Protein AF-A0AA39ETU3-F1 (afdb_monomer_lite)

pLDDT: mean 94.1, std 7.62, range [50.38, 98.38]

Organism: NCBI:txid144406

Sequence (137 aa):
ENREKRERAELKLNEQKERQTKITEEIGLLELKLDATVIVRDKMKRYVNDYKKNVVSRIKSTAADKNLELTQIKLSCWNLYQQICKRKGIPLEFSKDDIENQLVYTKRTITELKRIVKVAKKQAMKEKKSTRRLSVI

Secondary structure (DSSP, 8-state):
-HHHHHHHHHHHHHHHHHHHHHHHHHHHHHHHHHHHHHHHHHHHHHHHHHHIIIIIHHHHHHHHHHHHHHHHHHHHHHHHHHHHHHHHT----S-TT-HHHHHHHHHHHHHHHHHHHHHHHHHHHHHHHHHHHHT--

Radius of gyration: 44.76 Å; chains: 1; bounding box: 72×22×146 Å

Structure (mmCIF, N/CA/C/O backbone):
data_AF-A0AA39ETU3-F1
#
_entry.id   AF-A0AA39ETU3-F1
#
loop_
_atom_site.group_PDB
_atom_site.id
_atom_site.type_symbol
_atom_site.label_atom_id
_atom_site.label_alt_id
_atom_site.label_comp_id
_atom_site.label_asym_id
_atom_site.label_entity_id
_atom_site.label_seq_id
_atom_site.pdbx_PDB_ins_code
_atom_site.Cartn_x
_atom_site.Cartn_y
_atom_site.Cartn_z
_atom_site.occupancy
_atom_site.B_iso_or_equiv
_atom_site.auth_seq_id
_atom_site.auth_comp_id
_atom_site.auth_asym_id
_atom_site.auth_atom_id
_atom_site.pdbx_PDB_model_num
ATOM 1 N N . GLU A 1 1 ? 44.277 2.059 -78.636 1.00 66.81 1 GLU A N 1
ATOM 2 C CA . GLU A 1 1 ? 43.433 1.009 -78.015 1.00 66.81 1 GLU A CA 1
ATOM 3 C C . GLU A 1 1 ? 43.927 0.503 -76.647 1.00 66.81 1 GLU A C 1
ATOM 5 O O . GLU A 1 1 ? 43.228 0.701 -75.662 1.00 66.81 1 GLU A O 1
ATOM 10 N N . ASN A 1 2 ? 45.120 -0.103 -76.521 1.00 79.75 2 ASN A N 1
ATOM 11 C CA . ASN A 1 2 ? 45.592 -0.646 -75.227 1.00 79.75 2 ASN A CA 1
ATOM 12 C C . ASN A 1 2 ? 45.815 0.413 -74.130 1.00 79.75 2 ASN A C 1
ATOM 14 O O . ASN A 1 2 ? 45.598 0.130 -72.955 1.00 79.75 2 ASN A O 1
ATOM 18 N N . ARG A 1 3 ? 46.217 1.632 -74.507 1.00 82.75 3 ARG A N 1
ATOM 19 C CA . ARG A 1 3 ? 46.403 2.758 -73.579 1.00 82.75 3 ARG A CA 1
ATOM 20 C C . ARG A 1 3 ? 45.079 3.231 -72.968 1.00 82.75 3 ARG A C 1
ATOM 22 O O . ARG A 1 3 ? 44.964 3.302 -71.753 1.00 82.75 3 ARG A O 1
ATOM 29 N N . GLU A 1 4 ? 44.052 3.425 -73.790 1.00 83.56 4 GLU A N 1
ATOM 30 C CA . GLU A 1 4 ? 42.718 3.834 -73.326 1.00 83.56 4 GLU A CA 1
ATOM 31 C C . GLU A 1 4 ? 42.047 2.794 -72.421 1.00 83.56 4 GLU A C 1
ATOM 33 O O . GLU A 1 4 ? 41.291 3.150 -71.519 1.00 83.56 4 GLU A O 1
ATOM 38 N N . LYS A 1 5 ? 42.293 1.496 -72.656 1.00 84.56 5 LYS A N 1
ATOM 39 C CA . LYS A 1 5 ? 41.789 0.427 -71.778 1.00 84.56 5 LYS A CA 1
ATOM 40 C C . LYS A 1 5 ? 42.439 0.491 -70.389 1.00 84.56 5 LYS A C 1
ATOM 42 O O . LYS A 1 5 ? 41.748 0.247 -69.403 1.00 84.56 5 LYS A O 1
ATOM 47 N N . ARG A 1 6 ? 43.727 0.854 -70.302 1.00 85.06 6 ARG A N 1
ATOM 48 C CA . ARG A 1 6 ? 44.443 1.057 -69.027 1.00 85.06 6 ARG A CA 1
ATOM 49 C C . ARG A 1 6 ? 43.947 2.295 -68.288 1.00 85.06 6 ARG A C 1
ATOM 51 O O . ARG A 1 6 ? 43.574 2.175 -67.130 1.00 85.06 6 ARG A O 1
ATOM 58 N N . GLU A 1 7 ? 43.830 3.427 -68.977 1.00 88.44 7 GLU A N 1
ATOM 59 C CA . GLU A 1 7 ? 43.325 4.677 -68.386 1.00 88.44 7 GLU A CA 1
ATOM 60 C C . GLU A 1 7 ? 41.888 4.503 -67.847 1.00 88.44 7 GLU A C 1
ATOM 62 O O . GLU A 1 7 ? 41.579 4.915 -66.730 1.00 88.44 7 GLU A O 1
ATOM 67 N N . ARG A 1 8 ? 41.014 3.785 -68.572 1.00 87.81 8 ARG A N 1
ATOM 68 C CA . ARG A 1 8 ? 39.664 3.438 -68.084 1.00 87.81 8 ARG A CA 1
ATOM 69 C C . ARG A 1 8 ? 39.675 2.503 -66.870 1.00 87.81 8 ARG A C 1
ATOM 71 O O . ARG A 1 8 ? 38.800 2.620 -66.012 1.00 87.81 8 ARG A O 1
ATOM 78 N N . ALA A 1 9 ? 40.610 1.557 -66.807 1.00 89.75 9 ALA A N 1
ATOM 79 C CA . ALA A 1 9 ? 40.743 0.650 -65.668 1.00 89.75 9 ALA A CA 1
ATOM 80 C C . ALA A 1 9 ? 41.261 1.382 -64.418 1.00 89.75 9 ALA A C 1
ATOM 82 O O . ALA A 1 9 ? 40.734 1.170 -63.328 1.00 89.75 9 ALA A O 1
ATOM 83 N N . GLU A 1 10 ? 42.229 2.285 -64.582 1.00 92.62 10 GLU A N 1
ATOM 84 C CA . GLU A 1 10 ? 42.760 3.128 -63.506 1.00 92.62 10 GLU A CA 1
ATOM 85 C C . GLU A 1 10 ? 41.698 4.076 -62.945 1.00 92.62 10 GLU A C 1
ATOM 87 O O . GLU A 1 10 ? 41.561 4.184 -61.727 1.00 92.62 10 GLU A O 1
ATOM 92 N N . LEU A 1 11 ? 40.884 4.690 -63.808 1.00 92.38 11 LEU A N 1
ATOM 93 C CA . LEU A 1 11 ? 39.808 5.584 -63.381 1.00 92.38 11 LEU A CA 1
ATOM 94 C C . LEU A 1 11 ? 38.750 4.842 -62.549 1.00 92.38 11 LEU A C 1
ATOM 96 O O . LEU A 1 11 ? 38.406 5.279 -61.453 1.00 92.38 11 LEU A O 1
ATOM 100 N N . LYS A 1 12 ? 38.316 3.656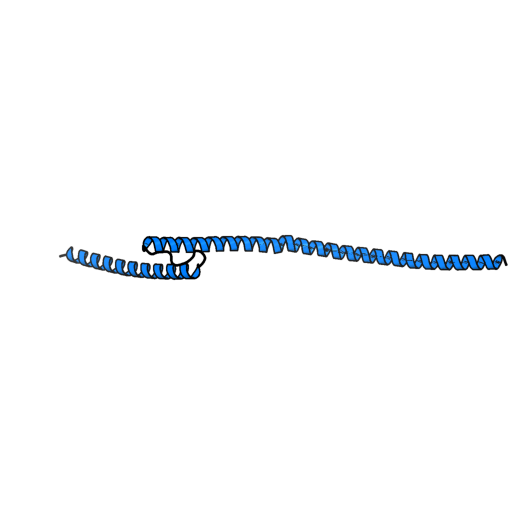 -62.999 1.00 93.75 12 LYS A N 1
ATOM 101 C CA . LYS A 1 12 ? 37.392 2.800 -62.232 1.00 93.75 12 LYS A CA 1
ATOM 102 C C . LYS A 1 12 ? 37.977 2.353 -60.894 1.00 93.75 12 LYS A C 1
ATOM 104 O O . LYS A 1 12 ? 37.256 2.315 -59.896 1.00 93.75 12 LYS A O 1
ATOM 109 N N . LEU A 1 13 ? 39.267 2.014 -60.866 1.00 93.56 13 LEU A N 1
ATOM 110 C CA . LEU A 1 13 ? 39.963 1.633 -59.639 1.00 93.56 13 LEU A CA 1
ATOM 111 C C . LEU A 1 13 ? 40.035 2.810 -58.659 1.00 93.56 13 LEU A C 1
ATOM 113 O O . LEU A 1 13 ? 39.824 2.620 -57.463 1.00 93.56 13 LEU A O 1
ATOM 117 N N . ASN A 1 14 ? 40.298 4.021 -59.150 1.00 94.06 14 ASN A N 1
ATOM 118 C CA . ASN A 1 14 ? 40.367 5.214 -58.315 1.00 94.06 14 ASN A CA 1
ATOM 119 C C . ASN A 1 14 ? 38.997 5.581 -57.728 1.00 94.06 14 ASN A C 1
ATOM 121 O O . ASN A 1 14 ? 38.887 5.804 -56.527 1.00 94.06 14 ASN A O 1
ATOM 125 N N . GLU A 1 15 ? 37.933 5.531 -58.534 1.00 94.56 15 GLU A N 1
ATOM 126 C CA . GLU A 1 15 ? 36.566 5.736 -58.043 1.00 94.56 15 GLU A CA 1
ATOM 127 C C . GLU A 1 15 ? 36.157 4.696 -56.990 1.00 94.56 15 GLU A C 1
ATOM 129 O O . GLU A 1 15 ? 35.466 5.012 -56.022 1.00 94.56 15 GLU A O 1
ATOM 134 N N . GLN A 1 16 ? 36.546 3.429 -57.175 1.00 95.00 16 GLN A N 1
ATOM 135 C CA . GLN A 1 16 ? 36.292 2.386 -56.180 1.00 95.00 16 GLN A CA 1
ATOM 136 C C . GLN A 1 16 ? 37.048 2.647 -54.879 1.00 95.00 16 GLN A C 1
ATOM 138 O O . GLN A 1 16 ? 36.454 2.507 -53.813 1.00 95.00 16 GLN A O 1
ATOM 143 N N . LYS A 1 17 ? 38.315 3.068 -54.954 1.00 95.19 17 LYS A N 1
ATOM 144 C CA . LYS A 1 17 ? 39.094 3.457 -53.772 1.00 95.19 17 LYS A CA 1
ATOM 145 C C . LYS A 1 17 ? 38.454 4.634 -53.044 1.00 95.19 17 LYS A C 1
ATOM 147 O O . LYS A 1 17 ? 38.298 4.565 -51.834 1.00 95.19 17 LYS A O 1
ATOM 152 N N . GLU A 1 18 ? 38.013 5.662 -53.764 1.00 95.69 18 GLU A N 1
ATOM 153 C CA . GLU A 1 18 ? 37.352 6.820 -53.156 1.00 95.69 18 GLU A CA 1
ATOM 154 C C . GLU A 1 18 ? 36.036 6.432 -52.462 1.00 95.69 18 GLU A C 1
ATOM 156 O O . GLU A 1 18 ? 35.778 6.852 -51.332 1.00 95.69 18 GLU A O 1
ATOM 161 N N . ARG A 1 19 ? 35.222 5.574 -53.095 1.00 95.75 19 ARG A N 1
ATOM 162 C CA . ARG A 1 19 ? 34.018 5.005 -52.465 1.00 95.75 19 ARG A CA 1
ATOM 163 C C . ARG A 1 19 ? 34.362 4.210 -51.205 1.00 95.75 19 ARG A C 1
ATOM 165 O O . ARG A 1 19 ? 33.699 4.379 -50.186 1.00 95.75 19 ARG A O 1
ATOM 172 N N . GLN A 1 20 ? 35.400 3.378 -51.264 1.00 94.81 20 GLN A N 1
ATOM 173 C CA . GLN A 1 20 ? 35.836 2.571 -50.127 1.00 94.81 20 GLN A CA 1
ATOM 174 C C . GLN A 1 20 ? 36.301 3.443 -48.956 1.00 94.81 20 GLN A C 1
ATOM 176 O O . GLN A 1 20 ? 35.953 3.148 -47.814 1.00 94.81 20 GLN A O 1
ATOM 181 N N . THR A 1 21 ? 37.030 4.530 -49.223 1.00 96.81 21 THR A N 1
ATOM 182 C CA . THR A 1 21 ? 37.449 5.488 -48.192 1.00 96.81 21 THR A CA 1
ATOM 183 C C . THR A 1 21 ? 36.240 6.110 -47.499 1.00 96.81 21 THR A C 1
ATOM 185 O O . THR A 1 21 ? 36.149 6.034 -46.278 1.00 96.81 21 THR A O 1
ATOM 188 N N . LYS A 1 22 ? 35.259 6.617 -48.262 1.00 97.06 22 LYS A N 1
ATOM 189 C CA . LYS A 1 22 ? 34.039 7.229 -47.700 1.00 97.06 22 LYS A CA 1
ATOM 190 C C . LYS A 1 22 ? 33.253 6.262 -46.815 1.00 97.06 22 LYS A C 1
ATOM 192 O O . LYS A 1 22 ? 32.848 6.623 -45.716 1.00 97.06 22 LYS A O 1
ATOM 197 N N . ILE A 1 23 ? 33.080 5.020 -47.270 1.00 97.00 23 ILE A N 1
ATOM 198 C CA . ILE A 1 23 ? 32.400 3.978 -46.487 1.00 97.00 23 ILE A CA 1
ATOM 199 C C . ILE A 1 23 ? 33.177 3.672 -45.203 1.00 97.00 23 ILE A C 1
ATOM 201 O O . ILE A 1 23 ? 32.581 3.511 -44.144 1.00 97.00 23 ILE A O 1
ATOM 205 N N . THR A 1 24 ? 34.506 3.604 -45.278 1.00 97.00 24 THR A N 1
ATOM 206 C CA . THR A 1 24 ? 35.354 3.309 -44.112 1.00 97.00 24 THR A CA 1
ATOM 207 C C . THR A 1 24 ? 35.271 4.425 -43.067 1.00 97.00 24 THR A C 1
ATOM 209 O O . THR A 1 24 ? 35.159 4.146 -41.875 1.00 97.00 24 THR A O 1
ATOM 212 N N . GLU A 1 25 ? 35.260 5.685 -43.503 1.00 97.44 25 GLU A N 1
ATOM 213 C CA . GLU A 1 25 ? 35.049 6.840 -42.625 1.00 97.44 25 GLU A CA 1
ATOM 214 C C . GLU A 1 25 ? 33.658 6.811 -41.979 1.00 97.44 25 GLU A C 1
ATOM 216 O O . GLU A 1 25 ? 33.527 7.026 -40.773 1.00 97.44 25 GLU A O 1
ATOM 221 N N . GLU A 1 26 ? 32.618 6.495 -42.755 1.00 97.62 26 GLU A N 1
ATOM 222 C CA . GLU A 1 26 ? 31.251 6.385 -42.246 1.00 97.62 26 GLU A CA 1
ATOM 223 C C . GLU A 1 26 ? 31.110 5.260 -41.211 1.00 97.62 26 GLU A C 1
ATOM 225 O O . GLU A 1 26 ? 30.499 5.474 -40.163 1.00 97.62 26 GLU A O 1
ATOM 230 N N . ILE A 1 27 ? 31.726 4.098 -41.455 1.00 97.94 27 ILE A N 1
ATOM 231 C CA . ILE A 1 27 ? 31.775 2.991 -40.490 1.00 97.94 27 ILE A CA 1
ATOM 232 C C . ILE A 1 27 ? 32.398 3.468 -39.177 1.00 97.94 27 ILE A C 1
ATOM 234 O O . ILE A 1 27 ? 31.768 3.321 -38.130 1.00 97.94 27 ILE A O 1
ATOM 238 N N . GLY A 1 28 ? 33.565 4.118 -39.223 1.00 98.06 28 GLY A N 1
ATOM 239 C CA . GLY A 1 28 ? 34.224 4.614 -38.011 1.00 98.06 28 GLY A CA 1
ATOM 240 C C . GLY A 1 28 ? 33.370 5.631 -37.243 1.00 98.06 28 GLY A C 1
ATOM 241 O O . GLY A 1 28 ? 33.278 5.586 -36.015 1.00 98.06 28 GLY A O 1
ATOM 242 N N . LEU A 1 29 ? 32.670 6.524 -37.950 1.00 97.88 29 LEU A N 1
ATOM 243 C CA . LEU A 1 29 ? 31.742 7.472 -37.324 1.00 97.88 29 LEU A CA 1
ATOM 244 C C . LEU A 1 29 ? 30.543 6.774 -36.666 1.00 97.88 29 LEU A C 1
ATOM 246 O O . LEU A 1 29 ? 30.079 7.210 -35.607 1.00 97.88 29 LEU A O 1
ATOM 250 N N . LEU A 1 30 ? 30.015 5.719 -37.286 1.00 98.06 30 LEU A N 1
ATOM 251 C CA . LEU A 1 30 ? 28.904 4.942 -36.739 1.00 98.06 30 LEU A CA 1
ATOM 252 C C . LEU A 1 30 ? 29.328 4.117 -35.522 1.00 98.06 30 LEU A C 1
ATOM 254 O O . LEU A 1 30 ? 28.575 4.077 -34.550 1.00 98.06 30 LEU A O 1
ATOM 258 N N . GLU A 1 31 ? 30.525 3.533 -35.531 1.00 98.25 31 GLU A N 1
ATOM 259 C CA . GLU A 1 31 ? 31.096 2.816 -34.384 1.00 98.25 31 GLU A CA 1
ATOM 260 C C . GLU A 1 31 ? 31.230 3.740 -33.166 1.00 98.25 31 GLU A C 1
ATOM 262 O O . GLU A 1 31 ? 30.723 3.423 -32.089 1.00 98.25 31 GLU A O 1
ATOM 267 N N . LEU A 1 32 ? 31.771 4.949 -33.353 1.00 98.19 32 LEU A N 1
ATOM 268 C CA . LEU A 1 32 ? 31.870 5.947 -32.280 1.00 98.19 32 LEU A CA 1
ATOM 269 C C . LEU A 1 32 ? 30.496 6.347 -31.715 1.00 98.19 32 LEU A C 1
ATOM 271 O O . LEU A 1 32 ? 30.323 6.485 -30.500 1.00 98.19 32 LEU A O 1
ATOM 275 N N . LYS A 1 33 ? 29.491 6.531 -32.581 1.00 98.25 33 LYS A N 1
ATOM 276 C CA . LYS A 1 33 ? 28.114 6.838 -32.150 1.00 98.25 33 LYS A CA 1
ATOM 277 C C . LYS A 1 33 ? 27.471 5.666 -31.409 1.00 98.25 33 LYS A C 1
ATOM 279 O O . LYS A 1 33 ? 26.725 5.887 -30.446 1.00 98.25 33 LYS A O 1
ATOM 284 N N . LEU A 1 34 ? 27.732 4.439 -31.854 1.00 98.12 34 LEU A N 1
ATOM 285 C CA . LEU A 1 34 ? 27.234 3.229 -31.213 1.00 98.12 34 LEU A CA 1
ATOM 286 C C . LEU A 1 34 ? 27.805 3.103 -29.800 1.00 98.12 34 LEU A C 1
ATOM 288 O O . LEU A 1 34 ? 27.030 2.926 -28.859 1.00 98.12 34 LEU A O 1
ATOM 292 N N . ASP A 1 35 ? 29.112 3.295 -29.636 1.00 98.38 35 ASP A N 1
ATOM 293 C CA . ASP A 1 35 ? 29.779 3.256 -28.333 1.00 98.38 35 ASP A CA 1
ATOM 294 C C . ASP A 1 35 ? 29.217 4.309 -27.374 1.00 98.38 35 ASP A C 1
ATOM 296 O O . ASP A 1 35 ? 28.843 3.996 -26.238 1.00 98.38 35 ASP A O 1
ATOM 300 N N . ALA A 1 36 ? 29.044 5.547 -27.845 1.00 98.00 36 ALA A N 1
ATOM 301 C CA . ALA A 1 36 ? 28.419 6.603 -27.052 1.00 98.00 36 ALA A CA 1
ATOM 302 C C . ALA A 1 36 ? 26.995 6.218 -26.605 1.00 98.00 36 ALA A C 1
ATOM 304 O O . ALA A 1 36 ? 26.619 6.399 -25.442 1.00 98.00 36 ALA A O 1
ATOM 305 N N . THR A 1 37 ? 26.207 5.631 -27.507 1.00 97.81 37 THR A N 1
ATOM 306 C CA . THR A 1 37 ? 24.832 5.200 -27.217 1.00 97.81 37 THR A CA 1
ATOM 307 C C . THR A 1 37 ? 24.800 4.036 -26.223 1.00 97.81 37 THR A C 1
ATOM 309 O O . THR A 1 37 ? 23.959 4.008 -25.319 1.00 9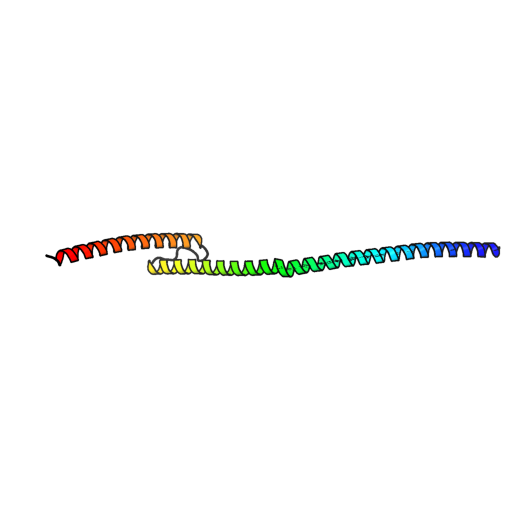7.81 37 THR A O 1
ATOM 312 N N . VAL A 1 38 ? 25.735 3.092 -26.337 1.00 98.38 38 VAL A N 1
ATOM 313 C CA . VAL A 1 38 ? 25.906 1.969 -25.406 1.00 98.38 38 VAL A CA 1
ATOM 314 C C . VAL A 1 38 ? 26.212 2.470 -23.995 1.00 98.38 38 VAL A C 1
ATOM 316 O O . VAL A 1 38 ? 25.567 2.022 -23.043 1.00 98.38 38 VAL A O 1
ATOM 319 N N . ILE A 1 39 ? 27.105 3.453 -23.855 1.00 98.06 39 ILE A N 1
ATOM 320 C CA . ILE A 1 39 ? 27.439 4.062 -22.560 1.00 98.06 39 ILE A CA 1
ATOM 321 C C . ILE A 1 39 ? 26.196 4.686 -21.914 1.00 98.06 39 ILE A C 1
ATOM 323 O O . ILE A 1 39 ? 25.906 4.430 -20.740 1.00 98.06 39 ILE A O 1
ATOM 327 N N . VAL A 1 40 ? 25.426 5.473 -22.673 1.00 97.88 40 VAL A N 1
ATOM 328 C CA . VAL A 1 40 ? 24.194 6.107 -22.173 1.00 97.88 40 VAL A CA 1
ATOM 329 C C . VAL A 1 40 ? 23.170 5.054 -21.748 1.00 97.88 40 VAL A C 1
ATOM 331 O O . VAL A 1 40 ? 22.610 5.138 -20.650 1.00 97.88 40 VAL A O 1
ATOM 334 N N . ARG A 1 41 ? 22.957 4.025 -22.576 1.00 98.12 41 ARG A N 1
ATOM 335 C CA . ARG A 1 41 ? 22.057 2.904 -22.273 1.00 98.12 41 ARG A CA 1
ATOM 336 C C . ARG A 1 41 ? 22.453 2.208 -20.975 1.00 98.12 41 ARG A C 1
ATOM 338 O O . ARG A 1 41 ? 21.591 1.930 -20.142 1.00 98.12 41 ARG A O 1
ATOM 345 N N . ASP A 1 42 ? 23.735 1.917 -20.790 1.00 98.25 42 ASP A N 1
ATOM 346 C CA . ASP A 1 42 ? 24.205 1.169 -19.625 1.00 98.25 42 ASP A CA 1
ATOM 347 C C . ASP A 1 42 ? 24.157 2.015 -18.350 1.00 98.25 42 ASP A C 1
ATOM 349 O O . ASP A 1 42 ? 23.783 1.504 -17.290 1.00 98.25 42 ASP A O 1
ATOM 353 N N . LYS A 1 43 ? 24.402 3.326 -18.454 1.00 97.88 43 LYS A N 1
ATOM 354 C CA . LYS A 1 43 ? 24.146 4.277 -17.365 1.00 97.88 43 LYS A CA 1
ATOM 355 C C . LYS A 1 43 ? 22.667 4.279 -16.967 1.00 97.88 43 LYS A C 1
ATOM 357 O O . LYS A 1 43 ? 22.350 4.170 -15.784 1.00 97.88 43 LYS A O 1
ATOM 362 N N . MET A 1 44 ? 21.757 4.327 -17.941 1.00 97.31 44 MET A N 1
ATOM 363 C CA . MET A 1 44 ? 20.316 4.304 -17.676 1.00 97.31 44 MET A CA 1
ATOM 364 C C . MET A 1 44 ? 19.867 2.984 -17.036 1.00 97.31 44 MET A C 1
ATOM 366 O O . MET A 1 44 ? 19.114 2.989 -16.062 1.00 97.31 44 MET A O 1
ATOM 370 N N . LYS A 1 45 ? 20.381 1.846 -17.517 1.00 97.94 45 LYS A N 1
ATOM 371 C CA . LYS A 1 45 ? 20.116 0.531 -16.914 1.00 97.94 45 LYS A CA 1
ATOM 372 C C . LYS A 1 45 ? 20.522 0.484 -15.441 1.00 97.94 45 LYS A C 1
ATOM 374 O O . LYS A 1 45 ? 19.769 -0.061 -14.635 1.00 97.94 45 LYS A O 1
ATOM 379 N N . ARG A 1 46 ? 21.674 1.064 -15.079 1.00 96.75 46 ARG A N 1
ATOM 380 C CA . ARG A 1 46 ? 22.114 1.157 -13.676 1.00 96.75 46 ARG A CA 1
ATOM 381 C C . ARG A 1 46 ? 21.135 1.977 -12.841 1.00 96.75 46 ARG A C 1
ATOM 383 O O . ARG A 1 46 ? 20.642 1.455 -11.849 1.00 96.75 46 ARG A O 1
ATOM 390 N N . TYR A 1 47 ? 20.753 3.175 -13.291 1.00 96.12 47 TYR A N 1
ATOM 391 C CA . TYR A 1 47 ? 19.773 4.001 -12.572 1.00 96.12 47 TYR A CA 1
ATOM 392 C C . TYR A 1 47 ? 18.437 3.291 -12.352 1.00 96.12 47 TYR A C 1
ATOM 394 O O . TYR A 1 47 ? 17.903 3.313 -11.244 1.00 96.12 47 TYR A O 1
ATOM 402 N N . VAL A 1 48 ? 17.900 2.634 -13.383 1.00 96.31 48 VAL A N 1
ATOM 403 C CA . VAL A 1 48 ? 16.642 1.882 -13.268 1.00 96.31 48 VAL A CA 1
ATOM 404 C C . VAL A 1 48 ? 16.784 0.735 -12.267 1.00 96.31 48 VAL A C 1
ATOM 406 O O . VAL A 1 48 ? 15.888 0.509 -11.450 1.00 96.31 48 VAL A O 1
ATOM 409 N N . ASN A 1 49 ? 17.909 0.021 -12.298 1.00 96.44 49 ASN A N 1
ATOM 410 C CA . ASN A 1 49 ? 18.169 -1.067 -11.364 1.00 96.44 49 ASN A CA 1
ATOM 411 C C . ASN A 1 49 ? 18.285 -0.559 -9.920 1.00 96.44 49 ASN A C 1
ATOM 413 O O . ASN A 1 49 ? 17.677 -1.138 -9.022 1.00 96.44 49 ASN A O 1
ATOM 417 N N . ASP A 1 50 ? 18.998 0.543 -9.700 1.00 94.94 50 ASP A N 1
ATOM 418 C CA . ASP A 1 50 ? 19.172 1.143 -8.377 1.00 94.94 50 ASP A CA 1
ATOM 419 C C . ASP A 1 50 ? 17.850 1.691 -7.835 1.00 94.94 50 ASP A C 1
ATOM 421 O O . ASP A 1 50 ? 17.511 1.468 -6.672 1.00 94.94 50 ASP A O 1
ATOM 425 N N . TYR A 1 51 ? 17.038 2.324 -8.685 1.00 96.12 51 TYR A N 1
ATOM 426 C CA . TYR A 1 51 ? 15.687 2.749 -8.323 1.00 96.12 51 TYR A CA 1
ATOM 427 C C . TYR A 1 51 ? 14.818 1.555 -7.902 1.00 96.12 51 TYR A C 1
ATOM 429 O O . TYR A 1 51 ? 14.186 1.577 -6.841 1.00 96.12 51 TYR A O 1
ATOM 437 N N . LYS A 1 52 ? 14.820 0.477 -8.696 1.00 93.19 52 LYS A N 1
ATOM 438 C CA . LYS A 1 52 ? 14.064 -0.747 -8.398 1.00 93.19 52 LYS A CA 1
ATOM 439 C C . LYS A 1 52 ? 14.549 -1.422 -7.112 1.00 93.19 52 LYS A C 1
ATOM 441 O O . LYS A 1 52 ? 13.735 -1.917 -6.337 1.00 93.19 52 LYS A O 1
ATOM 446 N N . LYS A 1 53 ? 15.855 -1.445 -6.861 1.00 94.06 53 LYS A N 1
ATOM 447 C CA . LYS A 1 53 ? 16.419 -2.036 -5.643 1.00 94.06 53 LYS A CA 1
ATOM 448 C C . LYS A 1 53 ? 16.119 -1.210 -4.404 1.00 94.06 53 LYS A C 1
ATOM 450 O O . LYS A 1 53 ? 15.774 -1.787 -3.386 1.00 94.06 53 LYS A O 1
ATOM 455 N N . ASN A 1 54 ? 16.217 0.112 -4.481 1.00 93.56 54 ASN A N 1
ATOM 456 C CA . ASN A 1 54 ? 16.144 0.957 -3.291 1.00 93.56 54 ASN A CA 1
ATOM 457 C C . ASN A 1 54 ? 14.725 1.467 -3.045 1.00 93.56 54 ASN A C 1
ATOM 459 O O . ASN A 1 54 ? 14.128 1.202 -2.003 1.00 93.56 54 ASN A O 1
ATOM 463 N N . VAL A 1 55 ? 14.156 2.178 -4.018 1.00 95.12 55 VAL A N 1
ATOM 464 C CA . VAL A 1 55 ? 12.871 2.864 -3.846 1.00 95.12 55 VAL A CA 1
ATOM 465 C C . VAL A 1 55 ? 11.732 1.858 -3.819 1.00 95.12 55 VAL A C 1
ATOM 467 O O . VAL A 1 55 ? 10.936 1.862 -2.883 1.00 95.12 55 VAL A O 1
ATOM 470 N N . VAL A 1 56 ? 11.680 0.954 -4.802 1.00 96.00 56 VAL A N 1
ATOM 471 C CA . VAL A 1 56 ? 10.600 -0.041 -4.870 1.00 96.00 56 VAL A CA 1
ATOM 472 C C . VAL A 1 56 ? 10.688 -1.027 -3.704 1.00 96.00 56 VAL A C 1
ATOM 474 O O . VAL A 1 56 ? 9.652 -1.370 -3.140 1.00 96.00 56 VAL A O 1
ATOM 477 N N . SER A 1 57 ? 11.889 -1.449 -3.291 1.00 96.06 57 SER A N 1
ATOM 478 C CA . SER A 1 57 ? 12.044 -2.301 -2.099 1.00 96.06 57 SER A CA 1
ATOM 479 C C . SER A 1 57 ? 11.559 -1.598 -0.832 1.00 96.06 57 SER A C 1
ATOM 481 O O . SER A 1 57 ? 10.781 -2.174 -0.075 1.00 96.06 57 SER A O 1
ATOM 483 N N . ARG A 1 58 ? 11.920 -0.322 -0.640 1.00 96.69 58 ARG A N 1
ATOM 484 C CA . ARG A 1 58 ? 11.448 0.462 0.507 1.00 96.69 58 ARG A CA 1
ATOM 485 C C . ARG A 1 58 ? 9.927 0.601 0.515 1.00 96.69 58 ARG A C 1
ATOM 487 O O . ARG A 1 58 ? 9.313 0.361 1.546 1.00 96.69 58 ARG A O 1
ATOM 494 N N . ILE A 1 59 ? 9.318 0.916 -0.632 1.00 97.38 59 ILE A N 1
ATOM 495 C CA . ILE A 1 59 ? 7.853 0.981 -0.766 1.00 97.38 59 ILE A CA 1
ATOM 496 C C . ILE A 1 59 ? 7.221 -0.365 -0.399 1.00 97.38 59 ILE A C 1
ATOM 498 O O . ILE A 1 59 ? 6.261 -0.396 0.366 1.00 97.38 59 ILE A O 1
ATOM 502 N N . LYS A 1 60 ? 7.769 -1.477 -0.903 1.00 97.44 60 LYS A N 1
ATOM 503 C CA . LYS A 1 60 ? 7.270 -2.824 -0.596 1.00 97.44 60 LYS A CA 1
ATOM 504 C C . LYS A 1 60 ? 7.372 -3.154 0.891 1.00 97.44 60 LYS A C 1
ATOM 506 O O . LYS A 1 60 ? 6.402 -3.660 1.444 1.00 97.44 60 LYS A O 1
ATOM 511 N N . SER A 1 61 ? 8.502 -2.842 1.524 1.00 97.06 61 SER A N 1
ATOM 512 C CA . SER A 1 61 ? 8.700 -3.054 2.961 1.00 97.06 61 SER A CA 1
ATOM 513 C C . SER A 1 61 ? 7.682 -2.257 3.772 1.00 97.06 61 SER A C 1
ATOM 515 O O . SER A 1 61 ? 6.924 -2.835 4.539 1.00 97.06 61 SER A O 1
ATOM 517 N N . THR A 1 62 ? 7.575 -0.947 3.528 1.00 98.00 62 THR A N 1
ATOM 518 C CA . THR A 1 62 ? 6.625 -0.092 4.251 1.00 98.00 62 THR A CA 1
ATOM 519 C C . THR A 1 62 ? 5.175 -0.525 4.029 1.00 98.00 62 THR A C 1
ATOM 521 O O . THR A 1 62 ? 4.381 -0.512 4.966 1.00 98.00 62 THR A O 1
ATOM 524 N N . ALA A 1 63 ? 4.809 -0.938 2.813 1.00 98.31 63 ALA A N 1
ATOM 525 C CA . ALA A 1 63 ? 3.471 -1.451 2.534 1.00 98.31 63 ALA A CA 1
ATOM 526 C C . ALA A 1 63 ? 3.183 -2.755 3.295 1.00 98.31 63 ALA A C 1
ATOM 528 O O . ALA A 1 63 ? 2.083 -2.921 3.820 1.00 98.31 63 ALA A O 1
ATOM 529 N N . ALA A 1 64 ? 4.158 -3.665 3.384 1.00 98.12 64 ALA A N 1
ATOM 530 C CA . ALA A 1 64 ? 4.026 -4.893 4.162 1.00 98.12 64 ALA A CA 1
ATOM 531 C C . ALA A 1 64 ? 3.821 -4.591 5.656 1.00 98.12 64 ALA A C 1
ATOM 533 O O . ALA A 1 64 ? 2.883 -5.122 6.252 1.00 98.12 64 ALA A O 1
ATOM 534 N N . ASP A 1 65 ? 4.615 -3.677 6.221 1.00 98.12 65 ASP A N 1
ATOM 535 C CA . ASP A 1 65 ? 4.499 -3.261 7.624 1.00 98.12 65 ASP A CA 1
ATOM 536 C C . ASP A 1 65 ? 3.118 -2.658 7.911 1.00 98.12 65 ASP A C 1
ATOM 538 O O . ASP A 1 65 ? 2.430 -3.058 8.852 1.00 98.12 65 ASP A O 1
ATOM 542 N N . LYS A 1 66 ? 2.645 -1.751 7.046 1.00 98.12 66 LYS A N 1
ATOM 543 C CA . LYS A 1 66 ? 1.319 -1.133 7.195 1.00 98.12 66 LYS A CA 1
ATOM 544 C C . LYS A 1 66 ? 0.168 -2.113 7.010 1.00 98.12 66 LYS A C 1
ATOM 546 O O . LYS A 1 66 ? -0.833 -2.007 7.717 1.00 98.12 66 LYS A O 1
ATOM 551 N N . ASN A 1 67 ? 0.303 -3.095 6.125 1.00 98.19 67 ASN A N 1
ATOM 552 C CA . ASN A 1 67 ? -0.695 -4.152 5.980 1.00 98.19 67 ASN A CA 1
ATOM 553 C C . ASN A 1 67 ? -0.750 -5.063 7.213 1.00 98.19 67 ASN A C 1
ATOM 555 O O . ASN A 1 67 ? -1.840 -5.489 7.613 1.00 98.19 67 ASN A O 1
ATOM 559 N N . LEU A 1 68 ? 0.399 -5.341 7.835 1.00 98.25 68 LEU A N 1
ATOM 560 C CA . LEU A 1 68 ? 0.458 -6.100 9.079 1.00 98.25 68 LEU A CA 1
ATOM 561 C C . LEU A 1 68 ? -0.202 -5.326 10.227 1.00 98.25 68 LEU A C 1
ATOM 563 O O . LEU A 1 68 ? -1.079 -5.878 10.894 1.00 98.25 68 LEU A O 1
ATOM 567 N N . GLU A 1 69 ? 0.144 -4.046 10.405 1.00 97.88 69 GLU A N 1
ATOM 568 C CA . GLU A 1 69 ? -0.494 -3.156 11.388 1.00 97.88 69 GLU A CA 1
ATOM 569 C C . GLU A 1 69 ? -2.019 -3.119 11.191 1.00 97.88 69 GLU A C 1
ATOM 571 O O . GLU A 1 69 ? -2.784 -3.326 12.135 1.00 97.88 69 GLU A O 1
ATOM 576 N N . LEU A 1 70 ? -2.480 -2.926 9.950 1.00 97.38 70 LEU A N 1
ATOM 577 C CA . LEU A 1 70 ? -3.904 -2.897 9.625 1.00 97.38 70 LEU A CA 1
ATOM 578 C C . LEU A 1 70 ? -4.594 -4.218 9.990 1.00 97.38 70 LEU A C 1
ATOM 580 O O . LEU A 1 70 ? -5.670 -4.209 10.586 1.00 97.38 70 LEU A O 1
ATOM 584 N N . THR A 1 71 ? -3.972 -5.353 9.672 1.00 97.56 71 THR A N 1
ATOM 585 C CA . THR A 1 71 ? -4.502 -6.685 10.000 1.00 97.56 71 THR A CA 1
ATOM 586 C C . THR A 1 71 ? -4.630 -6.878 11.510 1.00 97.56 71 THR A C 1
ATOM 588 O O . THR A 1 71 ? -5.670 -7.336 11.991 1.00 97.56 71 THR A O 1
ATOM 591 N N . GLN A 1 72 ? -3.607 -6.486 12.271 1.00 97.94 72 GLN A N 1
ATOM 592 C CA . GLN A 1 72 ? -3.612 -6.563 13.732 1.00 97.94 72 GLN A CA 1
ATOM 593 C C . GLN A 1 72 ? -4.704 -5.678 14.343 1.00 97.94 72 GLN A C 1
ATOM 595 O O . GLN A 1 72 ? -5.427 -6.123 15.237 1.00 97.94 72 GLN A O 1
ATOM 600 N N . ILE A 1 73 ? -4.879 -4.455 13.831 1.00 96.88 73 ILE A N 1
ATOM 601 C CA . ILE A 1 73 ? -5.931 -3.537 14.283 1.00 96.88 73 ILE A CA 1
ATOM 602 C C . ILE A 1 73 ? -7.313 -4.136 14.020 1.00 96.88 73 ILE A C 1
ATOM 604 O O . ILE A 1 73 ? -8.130 -4.187 14.940 1.00 96.88 73 ILE A O 1
ATOM 608 N N . LYS A 1 74 ? -7.572 -4.640 12.806 1.00 97.88 74 LYS A N 1
ATOM 609 C CA . LYS A 1 74 ? -8.855 -5.274 12.459 1.00 97.88 74 LYS A CA 1
ATOM 610 C C . LYS A 1 74 ? -9.174 -6.451 13.380 1.00 97.88 74 LYS A C 1
ATOM 612 O O . LYS A 1 74 ? -10.282 -6.546 13.904 1.00 97.88 74 LYS A O 1
ATOM 617 N N . LEU A 1 75 ? -8.188 -7.314 13.631 1.00 97.88 75 LEU A N 1
ATOM 618 C CA . LEU A 1 75 ? -8.347 -8.453 14.534 1.00 97.88 75 LEU A CA 1
ATOM 619 C C . LEU A 1 75 ? -8.633 -8.008 15.976 1.00 97.88 75 LEU A C 1
ATOM 621 O O . LEU A 1 75 ? -9.503 -8.575 16.632 1.00 97.88 75 LEU A O 1
ATOM 625 N N . SER A 1 76 ? -7.930 -6.984 16.462 1.00 97.56 76 SER A N 1
ATOM 626 C CA . SER A 1 76 ? -8.143 -6.427 17.801 1.00 97.56 76 SER A CA 1
ATOM 627 C C . SER A 1 76 ? -9.548 -5.838 17.962 1.00 97.56 76 SER A C 1
ATOM 629 O O . SER A 1 76 ? -10.225 -6.128 18.950 1.00 97.56 76 SER A O 1
ATOM 631 N N . CYS A 1 77 ? -10.024 -5.081 16.966 1.00 98.00 77 CYS A N 1
ATOM 632 C CA . CYS A 1 77 ? -11.381 -4.525 16.951 1.00 98.00 77 CYS A CA 1
ATOM 633 C C . CYS A 1 77 ? -12.432 -5.633 17.053 1.00 98.00 77 CYS A C 1
ATOM 635 O O . CYS A 1 77 ? -13.301 -5.581 17.927 1.00 98.00 77 CYS A O 1
ATOM 637 N N . TRP A 1 78 ? -12.286 -6.670 16.227 1.00 98.38 78 TRP A N 1
ATOM 638 C CA . TRP A 1 78 ? -13.184 -7.816 16.226 1.00 98.38 78 TRP A CA 1
ATOM 639 C C . TRP A 1 78 ? -13.195 -8.538 17.573 1.00 98.38 78 TRP A C 1
ATOM 641 O O . TRP A 1 78 ? -14.255 -8.767 18.153 1.00 98.38 78 TRP A O 1
ATOM 651 N N . ASN A 1 79 ? -12.015 -8.831 18.121 1.00 98.00 79 ASN A N 1
ATOM 652 C CA . ASN A 1 79 ? -11.887 -9.527 19.397 1.00 98.00 79 ASN A CA 1
ATOM 653 C C . ASN A 1 79 ? -12.519 -8.735 20.549 1.00 98.00 79 ASN A C 1
ATOM 655 O O . ASN A 1 79 ? -13.202 -9.314 21.396 1.00 98.00 79 ASN A O 1
ATOM 659 N N . LEU A 1 80 ? -12.308 -7.416 20.592 1.00 97.44 80 LEU A N 1
ATOM 660 C CA . LEU A 1 80 ? -12.917 -6.551 21.602 1.00 97.44 80 LEU A CA 1
ATOM 661 C C . LEU A 1 80 ? -14.439 -6.533 21.473 1.00 97.44 80 LEU A C 1
ATOM 663 O O . LEU A 1 80 ? -15.134 -6.712 22.475 1.00 97.44 80 LEU A O 1
ATOM 667 N N . TYR A 1 81 ? -14.955 -6.373 20.254 1.00 98.25 81 TYR A N 1
ATOM 668 C CA . TYR A 1 81 ? -16.390 -6.407 19.990 1.00 98.25 81 TYR A CA 1
ATOM 669 C C . TYR A 1 81 ? -17.012 -7.738 20.436 1.00 98.25 81 TYR A C 1
ATOM 671 O O . TYR A 1 81 ? -17.953 -7.739 21.231 1.00 98.25 81 TYR A O 1
ATOM 679 N N . GLN A 1 82 ? -16.426 -8.871 20.035 1.00 98.12 82 GLN A N 1
ATOM 680 C CA . GLN A 1 82 ? -16.905 -10.196 20.432 1.00 98.12 82 GLN A CA 1
ATOM 681 C C . GLN A 1 82 ? -16.926 -10.385 21.951 1.00 98.12 82 GLN A C 1
ATOM 683 O O . GLN A 1 82 ? -17.896 -10.909 22.503 1.00 98.12 82 GLN A O 1
ATOM 688 N N . GLN A 1 83 ? -15.871 -9.949 22.645 1.00 97.62 83 GLN A N 1
ATOM 689 C CA . GLN A 1 83 ? -15.811 -10.037 24.103 1.00 97.62 83 GLN A CA 1
ATOM 690 C C . GLN A 1 83 ? -16.889 -9.188 24.774 1.00 97.62 83 GLN A C 1
ATOM 692 O O . GLN A 1 83 ? -17.479 -9.630 25.762 1.00 97.62 83 GLN A O 1
ATOM 697 N N . ILE A 1 84 ? -17.161 -7.989 24.255 1.00 97.19 84 ILE A N 1
ATOM 698 C CA . ILE A 1 84 ? -18.235 -7.138 24.768 1.00 97.19 84 ILE A CA 1
ATOM 699 C C . ILE A 1 84 ? -19.587 -7.827 24.578 1.00 97.19 84 ILE A C 1
ATOM 701 O O . ILE A 1 84 ? -20.339 -7.922 25.549 1.00 97.19 84 ILE A O 1
ATOM 705 N N . CYS A 1 85 ? -19.879 -8.345 23.381 1.00 97.12 85 CYS A N 1
ATOM 706 C CA . CYS A 1 85 ? -21.142 -9.034 23.114 1.00 97.12 85 CYS A CA 1
ATOM 707 C C . CYS A 1 85 ? -21.330 -10.243 24.034 1.00 97.12 85 CYS A C 1
ATOM 709 O O . CYS A 1 85 ? -22.360 -10.363 24.696 1.00 97.12 85 CYS A O 1
ATOM 711 N N . LYS A 1 86 ? -20.282 -11.064 24.192 1.00 97.00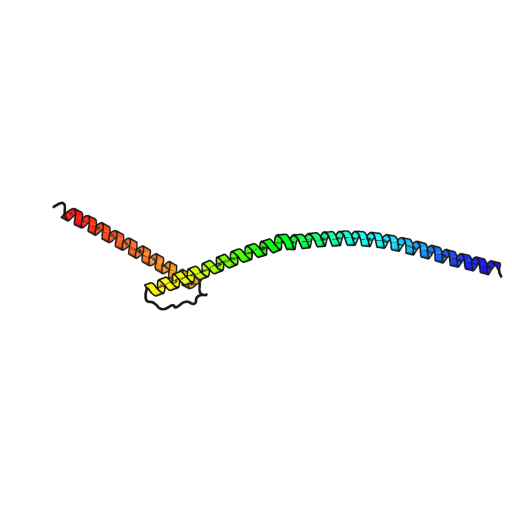 86 LYS A N 1
ATOM 712 C CA . LYS A 1 86 ? -20.285 -12.208 25.113 1.00 97.00 86 LYS A CA 1
ATOM 713 C C . LYS A 1 86 ? -20.571 -11.790 26.558 1.00 97.00 86 LYS A C 1
ATOM 715 O O . LYS A 1 86 ? -21.350 -12.449 27.235 1.00 97.00 86 LYS A O 1
ATOM 720 N N . ARG A 1 87 ? -19.961 -10.701 27.042 1.00 96.12 87 ARG A N 1
ATOM 721 C CA . ARG A 1 87 ? -20.172 -10.201 28.416 1.00 96.12 87 ARG A CA 1
ATOM 722 C C . ARG A 1 87 ? -21.550 -9.579 28.627 1.00 96.12 87 ARG A C 1
ATOM 724 O O . ARG A 1 87 ? -22.060 -9.637 29.739 1.00 96.12 87 ARG A O 1
ATOM 731 N N . LYS A 1 88 ? -22.129 -8.971 27.590 1.00 94.56 88 LYS A N 1
ATOM 732 C CA . LYS A 1 88 ? -23.486 -8.407 27.620 1.00 94.56 88 LYS A CA 1
ATOM 733 C C . LYS A 1 88 ? -24.577 -9.455 27.363 1.00 94.56 88 LYS A C 1
ATOM 735 O O . LYS A 1 88 ? -25.745 -9.138 27.543 1.00 94.56 88 LYS A O 1
ATOM 740 N N . GLY A 1 89 ? -24.212 -10.675 26.960 1.00 94.94 89 GLY A N 1
ATOM 741 C CA . GLY A 1 89 ? -25.168 -11.732 26.624 1.00 94.94 89 GLY A CA 1
ATOM 742 C C . GLY A 1 89 ? -25.965 -11.446 25.349 1.00 94.94 89 GLY A C 1
ATOM 743 O O . GLY A 1 89 ? -27.090 -11.912 25.222 1.00 94.94 89 GLY A O 1
ATOM 744 N N . ILE A 1 90 ? -25.402 -10.662 24.427 1.00 94.25 90 ILE A N 1
ATOM 745 C CA . ILE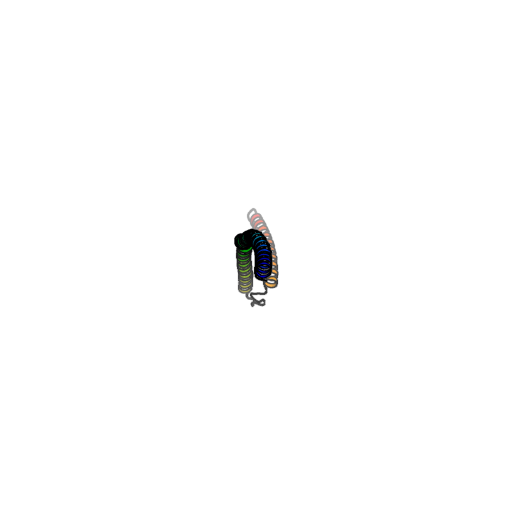 A 1 90 ? -26.053 -10.278 23.168 1.00 94.25 90 ILE A CA 1
ATOM 746 C C . ILE A 1 90 ? -25.421 -11.017 21.981 1.00 94.25 90 ILE A C 1
ATOM 748 O O . ILE A 1 90 ? -24.219 -11.316 22.017 1.00 94.25 90 ILE A O 1
ATOM 752 N N . PRO A 1 91 ? -26.198 -11.307 20.924 1.00 95.19 91 PRO A N 1
ATOM 753 C CA . PRO A 1 91 ? -25.665 -11.901 19.706 1.00 95.19 91 PRO A CA 1
ATOM 754 C C . PRO A 1 91 ? -24.709 -10.945 18.975 1.00 95.19 91 PRO A C 1
ATOM 756 O O . PRO A 1 91 ? -24.702 -9.732 19.192 1.00 95.19 91 PRO A O 1
ATOM 759 N N . LEU A 1 92 ? -23.875 -11.513 18.104 1.00 95.69 92 LEU A N 1
ATOM 760 C CA . LEU A 1 92 ? -23.033 -10.738 17.194 1.00 95.69 92 LEU A CA 1
ATOM 761 C C . LEU A 1 92 ? -23.900 -10.248 16.031 1.00 95.69 92 LEU A C 1
ATOM 763 O O . LEU A 1 92 ? -24.413 -11.059 15.266 1.00 95.69 92 LEU A O 1
ATOM 767 N N . GLU A 1 93 ? -24.054 -8.935 15.913 1.00 94.81 93 GLU A N 1
ATOM 768 C CA . GLU A 1 93 ? -24.829 -8.287 14.846 1.00 94.81 93 GLU A CA 1
ATOM 769 C C . GLU A 1 93 ? -23.941 -7.870 13.668 1.00 94.81 93 GLU A C 1
ATOM 771 O O . GLU A 1 93 ? -24.383 -7.878 12.522 1.00 94.81 93 GLU A O 1
ATOM 776 N N . PHE A 1 94 ? -22.679 -7.522 13.937 1.00 95.00 94 PHE A N 1
ATOM 777 C CA . PHE A 1 94 ? -21.743 -7.046 12.919 1.00 95.00 94 PHE A CA 1
ATOM 778 C C . PHE A 1 94 ? -20.805 -8.157 12.443 1.00 95.00 94 PHE A C 1
ATOM 780 O O . PHE A 1 94 ? -20.355 -8.997 13.227 1.00 95.00 94 PHE A O 1
ATOM 787 N N . SER A 1 95 ? -20.476 -8.127 11.150 1.00 96.31 95 SER A N 1
ATOM 788 C CA . SER A 1 95 ? -19.461 -8.995 10.541 1.00 96.31 95 SER A CA 1
ATOM 789 C C . SER A 1 95 ? -18.057 -8.621 11.017 1.00 96.31 95 SER A C 1
ATOM 791 O O . SER A 1 95 ? -17.814 -7.471 11.377 1.00 96.31 95 SER A O 1
ATOM 793 N N . LYS A 1 96 ? -17.109 -9.565 10.932 1.00 95.75 96 LYS A N 1
ATOM 794 C CA . LYS A 1 96 ? -15.680 -9.357 11.216 1.00 95.75 96 LYS A CA 1
ATOM 795 C C . LYS A 1 96 ? -15.052 -8.237 10.383 1.00 95.75 96 LYS A C 1
ATOM 797 O O . LYS A 1 96 ? -14.156 -7.561 10.882 1.00 95.75 96 LYS A O 1
ATOM 802 N N . ASP A 1 97 ? -15.539 -8.017 9.167 1.00 95.44 97 ASP A N 1
ATOM 803 C CA . ASP A 1 97 ? -15.022 -6.978 8.269 1.00 95.44 97 ASP A CA 1
ATOM 804 C C . ASP A 1 97 ? -15.686 -5.605 8.471 1.00 95.44 97 ASP A C 1
ATOM 806 O O . ASP A 1 97 ? -15.194 -4.603 7.953 1.00 95.44 97 ASP A O 1
ATOM 810 N N . ASP A 1 98 ? -16.755 -5.529 9.270 1.00 97.00 98 ASP A N 1
ATOM 811 C CA . ASP A 1 98 ? -17.452 -4.281 9.600 1.00 97.00 98 ASP A CA 1
ATOM 812 C C . ASP A 1 98 ? -16.789 -3.561 10.788 1.00 97.00 98 ASP A C 1
ATOM 814 O O . ASP A 1 98 ? -17.315 -3.455 11.899 1.00 97.00 98 ASP A O 1
ATOM 818 N N . ILE A 1 99 ? -15.555 -3.112 10.559 1.00 97.31 99 ILE A N 1
ATOM 819 C CA . ILE A 1 99 ? -14.678 -2.551 11.597 1.00 97.31 99 ILE A CA 1
ATOM 820 C C . ILE A 1 99 ? -15.247 -1.261 12.193 1.00 97.31 99 ILE A C 1
ATOM 822 O O . ILE A 1 99 ? -15.108 -1.012 13.392 1.00 97.31 99 ILE A O 1
ATOM 826 N N . GLU A 1 100 ? -15.887 -0.431 11.372 1.00 97.06 100 GLU A N 1
ATOM 827 C CA . GLU A 1 100 ? -16.403 0.863 11.810 1.00 97.06 100 GLU A CA 1
ATOM 828 C C . GLU A 1 100 ? -17.545 0.690 12.815 1.00 97.06 100 GLU A C 1
ATOM 830 O O . GLU A 1 100 ? -17.484 1.255 13.914 1.00 97.06 100 GLU A O 1
ATOM 835 N N . ASN A 1 101 ? -18.527 -0.169 12.520 1.00 97.50 101 ASN A N 1
ATOM 836 C CA . ASN A 1 101 ? -19.622 -0.420 13.454 1.00 97.50 101 ASN A CA 1
ATOM 837 C C . ASN A 1 101 ? -19.149 -1.143 14.723 1.00 97.50 101 ASN A C 1
ATOM 839 O O . ASN A 1 101 ? -19.574 -0.777 15.826 1.00 97.50 101 ASN A O 1
ATOM 843 N N . GLN A 1 102 ? -18.198 -2.081 14.616 1.00 98.06 102 GLN A N 1
ATOM 844 C CA . GLN A 1 102 ? -17.548 -2.695 15.785 1.00 98.06 102 GLN A CA 1
ATOM 845 C C . GLN A 1 102 ? -16.906 -1.639 16.705 1.00 98.06 102 GLN A C 1
ATOM 847 O O . GLN A 1 102 ? -17.072 -1.680 17.932 1.00 98.06 102 GLN A O 1
ATOM 852 N N . LEU A 1 103 ? -16.189 -0.664 16.133 1.00 97.38 103 LEU A N 1
ATOM 853 C CA . LEU A 1 103 ? -15.542 0.419 16.877 1.00 97.38 103 LEU A CA 1
ATOM 854 C C . LEU A 1 103 ? -16.555 1.381 17.499 1.00 97.38 103 LEU A C 1
ATOM 856 O O . LEU A 1 103 ? -16.405 1.757 18.666 1.00 97.38 103 LEU A O 1
ATOM 860 N N . VAL A 1 104 ? -17.605 1.756 16.766 1.00 97.62 104 VAL A N 1
ATOM 861 C CA . VAL A 1 104 ? -18.694 2.597 17.286 1.00 97.62 104 VAL A CA 1
ATOM 862 C C . VAL A 1 104 ? -19.364 1.917 18.479 1.00 97.62 104 VAL A C 1
ATOM 864 O O . VAL A 1 104 ? -19.547 2.550 19.527 1.00 97.62 104 VAL A O 1
ATOM 867 N N . TYR A 1 105 ? -19.667 0.623 18.370 1.00 97.12 105 TYR A N 1
ATOM 868 C CA . TYR A 1 105 ? -20.255 -0.161 19.454 1.00 97.12 105 TYR A CA 1
ATOM 869 C C . TYR A 1 105 ? -19.329 -0.231 20.677 1.00 97.12 105 TYR A C 1
ATOM 871 O O . TYR A 1 105 ? -19.745 0.018 21.817 1.00 97.12 105 TYR A O 1
ATOM 879 N N . THR A 1 106 ? -18.043 -0.493 20.438 1.00 96.81 106 THR A N 1
ATOM 880 C CA . THR A 1 106 ? -17.005 -0.530 21.475 1.00 96.81 106 THR A CA 1
ATOM 881 C C . THR A 1 106 ? -16.900 0.817 22.198 1.00 96.81 106 THR A C 1
ATOM 883 O O . THR A 1 106 ? -16.951 0.873 23.429 1.00 96.81 106 THR A O 1
ATOM 886 N N . LYS A 1 107 ? -16.853 1.933 21.459 1.00 97.88 107 LYS A N 1
ATOM 887 C CA . LYS A 1 107 ? -16.803 3.297 22.013 1.00 97.88 107 LYS A CA 1
ATOM 888 C C . LYS A 1 107 ? -18.038 3.633 22.853 1.00 97.88 107 LYS A C 1
ATOM 890 O O . LYS A 1 107 ? -17.906 4.230 23.930 1.00 97.88 107 LYS A O 1
ATOM 895 N N . ARG A 1 108 ? -19.236 3.257 22.388 1.00 97.25 108 ARG A N 1
ATOM 896 C CA . ARG A 1 108 ? -20.491 3.439 23.139 1.00 97.25 108 ARG A CA 1
ATOM 897 C C . ARG A 1 108 ? -20.445 2.676 24.461 1.00 97.25 108 ARG A C 1
ATOM 899 O O . ARG A 1 108 ? -20.675 3.275 25.509 1.00 97.25 108 ARG A O 1
ATOM 906 N N . THR A 1 109 ? -20.031 1.410 24.425 1.00 96.94 109 THR A N 1
ATOM 907 C CA . THR A 1 109 ? -19.899 0.574 25.626 1.00 96.94 109 THR A CA 1
ATOM 908 C C . THR A 1 109 ? -18.868 1.133 26.611 1.00 96.94 109 THR A C 1
ATOM 910 O O . THR A 1 109 ? -19.142 1.211 27.805 1.00 96.94 109 THR A O 1
ATOM 913 N N . ILE A 1 110 ? -17.703 1.601 26.149 1.00 96.75 110 ILE A N 1
ATOM 914 C CA . ILE A 1 110 ? -16.699 2.220 27.034 1.00 96.75 110 ILE A CA 1
ATOM 915 C C . ILE A 1 110 ? -17.267 3.473 27.714 1.00 96.75 110 ILE A C 1
ATOM 917 O O . ILE A 1 110 ? -17.056 3.688 28.909 1.00 96.75 110 ILE A O 1
ATOM 921 N N . THR A 1 111 ? -17.994 4.307 26.967 1.00 98.12 111 THR A N 1
ATOM 922 C CA . THR A 1 111 ? -18.646 5.510 27.507 1.00 98.12 111 THR A CA 1
ATOM 923 C C . THR A 1 111 ? -19.673 5.162 28.582 1.00 98.12 111 THR A C 1
ATOM 925 O O . THR A 1 111 ? -19.695 5.791 29.641 1.00 98.12 111 THR A O 1
AT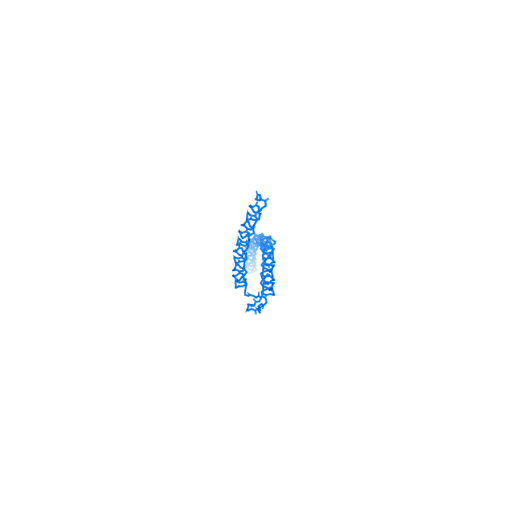OM 928 N N . GLU A 1 112 ? -20.499 4.151 28.328 1.00 97.00 112 GLU A N 1
ATOM 929 C CA . GLU A 1 112 ? -21.490 3.635 29.270 1.00 97.00 112 GLU A CA 1
ATOM 930 C C . GLU A 1 112 ? -20.824 3.128 30.560 1.00 97.00 112 GLU A C 1
ATOM 932 O O . GLU A 1 112 ? -21.146 3.600 31.652 1.00 97.00 112 GLU A O 1
ATOM 937 N N . LEU A 1 113 ? -19.808 2.267 30.440 1.00 96.56 113 LEU A N 1
ATOM 938 C CA . LEU A 1 113 ? -19.059 1.736 31.583 1.00 96.56 113 LEU A CA 1
ATOM 939 C C . LEU A 1 113 ? -18.394 2.848 32.404 1.00 96.56 113 LEU A C 1
ATOM 941 O O . LEU A 1 113 ? -18.467 2.839 33.632 1.00 96.56 113 LEU A O 1
ATOM 945 N N . LYS A 1 114 ? -17.801 3.858 31.754 1.00 97.81 114 LYS A N 1
ATOM 946 C CA . LYS A 1 114 ? -17.234 5.028 32.449 1.00 97.81 114 LYS A CA 1
ATOM 947 C C . LYS A 1 114 ? -18.287 5.775 33.274 1.00 97.81 114 LYS A C 1
ATOM 949 O O . LYS A 1 114 ? -17.981 6.216 34.385 1.00 97.81 114 LYS A O 1
ATOM 954 N N . ARG A 1 115 ? -19.518 5.915 32.766 1.00 97.94 115 ARG A N 1
ATOM 955 C CA . ARG A 1 115 ? -20.629 6.541 33.508 1.00 97.94 115 ARG A CA 1
ATOM 956 C C . ARG A 1 115 ? -21.025 5.700 34.720 1.00 97.94 115 ARG A C 1
ATOM 958 O O . ARG A 1 115 ? -21.099 6.254 35.815 1.00 97.94 115 ARG A O 1
ATOM 965 N N . ILE A 1 116 ? -21.194 4.388 34.546 1.00 96.88 116 ILE A N 1
ATOM 966 C CA . ILE A 1 116 ? -21.532 3.454 35.633 1.00 96.88 116 ILE A CA 1
ATOM 967 C C . ILE A 1 116 ? -20.475 3.525 36.741 1.00 96.88 116 ILE A C 1
ATOM 969 O O . ILE A 1 116 ? -20.805 3.756 37.902 1.00 96.88 116 ILE A O 1
ATOM 973 N N . VAL A 1 117 ? -19.191 3.440 36.381 1.00 97.56 117 VAL A N 1
ATOM 974 C CA . VAL A 1 117 ? -18.074 3.530 37.335 1.00 97.56 117 VAL A CA 1
ATOM 975 C C . VAL A 1 117 ? -18.087 4.857 38.096 1.00 97.56 117 VAL A C 1
ATOM 977 O O . VAL A 1 117 ? -17.859 4.878 39.306 1.00 97.56 117 VAL A O 1
ATOM 980 N N . LYS A 1 118 ? -18.365 5.978 37.418 1.00 97.69 118 LYS A N 1
ATOM 981 C CA . LYS A 1 118 ? -18.456 7.296 38.064 1.00 97.69 118 LYS A CA 1
ATOM 982 C C . LYS A 1 118 ? -19.582 7.340 39.102 1.00 97.69 118 LYS A C 1
ATOM 984 O O . LYS A 1 118 ? -19.371 7.865 40.197 1.00 97.69 118 LYS A O 1
ATOM 989 N N . VAL A 1 119 ? -20.756 6.801 38.771 1.00 97.56 119 VAL A N 1
ATOM 990 C CA . VAL A 1 119 ? -21.912 6.751 39.681 1.00 97.56 119 VAL A CA 1
ATOM 991 C C . VAL A 1 119 ? -21.622 5.847 40.877 1.00 97.56 119 VAL A C 1
ATOM 993 O O . VAL A 1 119 ? -21.751 6.305 42.013 1.00 97.56 119 VAL A O 1
ATOM 996 N N . ALA A 1 120 ? -21.132 4.630 40.634 1.00 96.94 120 ALA A N 1
ATOM 997 C CA . ALA A 1 120 ? -20.791 3.668 41.680 1.00 96.94 120 ALA A CA 1
ATOM 998 C C . ALA A 1 120 ? -19.749 4.232 42.660 1.00 96.94 120 ALA A C 1
ATOM 1000 O O . ALA A 1 120 ? -19.925 4.168 43.876 1.00 96.94 120 ALA A O 1
ATOM 1001 N N . LYS A 1 121 ? -18.697 4.894 42.152 1.00 96.06 121 LYS A N 1
ATOM 1002 C CA . LYS A 1 121 ? -17.705 5.578 43.001 1.00 96.06 121 LYS A CA 1
ATOM 1003 C C . LYS A 1 121 ? -18.338 6.667 43.871 1.00 96.06 121 LYS A C 1
ATOM 1005 O O . LYS A 1 121 ? -17.980 6.796 45.040 1.00 96.06 121 LYS A O 1
ATOM 1010 N N . LYS A 1 122 ? -19.272 7.453 43.326 1.00 96.06 122 LYS A N 1
ATOM 1011 C CA . LYS A 1 122 ? -19.963 8.515 44.077 1.00 96.06 122 LYS A CA 1
ATOM 1012 C C . LYS A 1 122 ? -20.857 7.940 45.180 1.00 96.06 122 LYS A C 1
ATOM 1014 O O . LYS A 1 122 ? -20.881 8.506 46.271 1.00 96.06 122 LYS A O 1
ATOM 1019 N N . GLN A 1 123 ? -21.569 6.846 44.911 1.00 94.50 123 GLN A N 1
ATOM 1020 C CA . GLN A 1 123 ? -22.394 6.143 45.902 1.00 94.50 123 GLN A CA 1
ATOM 1021 C C . GLN A 1 123 ? -21.529 5.573 47.032 1.00 94.50 123 GLN A C 1
ATOM 1023 O O . GLN A 1 123 ? -21.733 5.944 48.186 1.00 94.50 123 GLN A O 1
ATOM 1028 N N . ALA A 1 124 ? -20.463 4.844 46.697 1.00 94.56 124 ALA A N 1
ATOM 1029 C CA . ALA A 1 124 ? -19.538 4.283 47.682 1.00 94.56 124 ALA A CA 1
ATOM 1030 C C . ALA A 1 124 ? -18.888 5.352 48.587 1.00 94.56 124 ALA A C 1
ATOM 1032 O O . ALA A 1 124 ? -18.671 5.128 49.778 1.00 94.56 124 ALA A O 1
ATOM 1033 N N . MET A 1 125 ? -18.578 6.545 48.059 1.00 93.94 125 MET A N 1
ATOM 1034 C CA . MET A 1 125 ? -18.072 7.657 48.881 1.00 93.94 125 MET A CA 1
ATOM 1035 C C . MET A 1 125 ? -19.126 8.218 49.845 1.00 93.94 125 MET A C 1
ATOM 1037 O O . MET A 1 125 ? -18.782 8.604 50.964 1.00 93.94 125 MET A O 1
ATOM 1041 N N . LYS A 1 126 ? -20.393 8.302 49.418 1.00 92.56 126 LYS A N 1
ATOM 1042 C CA . LYS A 1 126 ? -21.496 8.7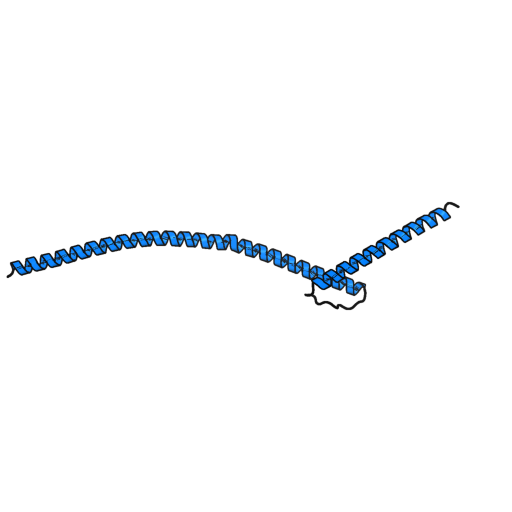72 50.269 1.00 92.56 126 LYS A CA 1
ATOM 1043 C C . LYS A 1 126 ? -21.778 7.788 51.399 1.00 92.56 126 LYS A C 1
ATOM 1045 O O . LYS A 1 126 ? -21.872 8.221 52.543 1.00 92.56 126 LYS A O 1
ATOM 1050 N N . GLU A 1 127 ? -21.833 6.497 51.091 1.00 90.75 127 GLU A N 1
ATOM 1051 C CA . GLU A 1 127 ? -22.007 5.427 52.079 1.00 90.75 127 GLU A CA 1
ATOM 1052 C C . GLU A 1 127 ? -20.887 5.466 53.122 1.00 90.75 127 GLU A C 1
ATOM 1054 O O . GLU A 1 127 ? -21.172 5.594 54.307 1.00 90.75 127 GLU A O 1
ATOM 1059 N N . LYS A 1 128 ? -19.615 5.541 52.698 1.00 89.19 128 LYS A N 1
ATOM 1060 C CA . LYS A 1 128 ? -18.474 5.689 53.624 1.00 89.19 128 LYS A CA 1
ATOM 1061 C C . LYS A 1 128 ? -18.584 6.910 54.543 1.00 89.19 128 LYS A C 1
ATOM 1063 O O . LYS A 1 128 ? -18.218 6.823 55.713 1.00 89.19 128 LYS A O 1
ATOM 1068 N N . LYS A 1 129 ? -19.060 8.056 54.039 1.00 85.31 129 LYS A N 1
ATOM 1069 C CA . LYS A 1 129 ? -19.290 9.256 54.867 1.00 85.31 129 LYS A CA 1
ATOM 1070 C C . LYS A 1 129 ? -20.442 9.061 55.855 1.00 85.31 129 LYS A C 1
ATOM 1072 O O . LYS A 1 129 ? -20.326 9.522 56.985 1.00 85.31 129 LYS A O 1
ATOM 1077 N N . SER A 1 130 ? -21.521 8.399 55.442 1.00 82.50 130 SER A N 1
ATOM 1078 C CA . SER A 1 130 ? -22.663 8.098 56.311 1.00 82.50 130 SER A CA 1
ATOM 1079 C C . SER A 1 130 ? -22.268 7.140 57.435 1.00 82.50 130 SER A C 1
ATOM 1081 O O . SER A 1 130 ? -22.522 7.430 58.599 1.00 82.50 130 SER A O 1
ATOM 1083 N N . THR A 1 131 ? -21.557 6.056 57.111 1.00 80.69 131 THR A N 1
ATOM 1084 C CA . THR A 1 131 ? -21.059 5.085 58.096 1.00 80.69 131 THR A CA 1
ATOM 1085 C C . THR A 1 131 ? -20.095 5.730 59.092 1.00 80.69 131 THR A C 1
ATOM 1087 O O . THR A 1 131 ? -20.219 5.498 60.286 1.00 80.69 131 THR A O 1
ATOM 1090 N N . ARG A 1 132 ? -19.187 6.611 58.638 1.00 76.94 132 ARG A N 1
ATOM 1091 C CA . ARG A 1 132 ? -18.288 7.363 59.536 1.00 76.94 132 ARG A CA 1
ATOM 1092 C C . ARG A 1 132 ? -19.008 8.345 60.460 1.00 76.94 132 ARG A C 1
ATOM 1094 O O . ARG A 1 132 ? -18.494 8.632 61.529 1.00 76.94 132 ARG A O 1
ATOM 1101 N N . ARG A 1 133 ? -20.150 8.906 60.050 1.00 71.50 133 ARG A N 1
ATOM 1102 C CA . ARG A 1 133 ? -20.950 9.783 60.924 1.00 71.50 133 ARG A CA 1
ATOM 1103 C C . ARG A 1 133 ? -21.698 8.989 61.991 1.00 71.50 133 ARG A C 1
ATOM 1105 O O . ARG A 1 133 ? -21.798 9.464 63.110 1.00 71.50 133 ARG A O 1
ATOM 1112 N N . LEU A 1 134 ? -22.176 7.794 61.648 1.00 70.38 134 LEU A N 1
ATOM 1113 C CA . LEU A 1 134 ? -22.846 6.886 62.583 1.00 70.38 134 LEU A CA 1
ATOM 1114 C C . LEU A 1 134 ? -21.882 6.230 63.584 1.00 70.38 134 LEU A C 1
ATOM 1116 O O . LEU A 1 134 ? -22.332 5.774 64.618 1.00 70.38 134 LEU A O 1
ATOM 1120 N N . SER A 1 135 ? -20.577 6.180 63.295 1.00 66.75 135 SER A N 1
ATOM 1121 C CA . SER A 1 135 ? -19.560 5.616 64.197 1.00 66.75 135 SER A CA 1
ATOM 1122 C C . SER A 1 135 ? -18.918 6.636 65.152 1.00 66.75 135 SER A C 1
ATOM 1124 O O . SER A 1 135 ? -17.956 6.295 65.831 1.00 66.75 135 SER A O 1
ATOM 1126 N N . VAL A 1 136 ? -19.347 7.903 65.116 1.00 62.66 136 VAL A N 1
ATOM 1127 C CA . VAL A 1 136 ? -18.824 9.007 65.955 1.00 62.66 136 VAL A CA 1
ATOM 1128 C C . VAL A 1 136 ? -19.907 9.539 66.917 1.00 62.66 136 VAL A C 1
ATOM 1130 O O . VAL A 1 136 ? -19.632 10.429 67.715 1.00 62.66 136 VAL A O 1
ATOM 1133 N N . ILE A 1 137 ? -21.120 8.982 66.855 1.00 50.38 137 ILE A N 1
ATOM 1134 C CA . ILE A 1 137 ? -22.224 9.177 67.810 1.00 50.38 137 ILE A CA 1
ATOM 1135 C C . ILE A 1 137 ? -22.325 7.898 68.635 1.00 50.38 137 ILE A C 1
ATOM 1137 O O . ILE A 1 137 ? -22.508 8.013 69.863 1.00 50.38 137 ILE A O 1
#

Foldseek 3Di:
DVVVVVVVVVVVVVVVVVVVVVVVVVVVVVVVVVVVVVVVVVVVVVVVVVCCVPVVVVVVVVVVVVVVVVVVLLVVLLVLLVVVCVVVVHDDPDDSPPSVVSVVVSVVVVVVVVVVVVVVVVVVVVVVVVVVVVVVD